Protein AF-A0A356CRW4-F1 (afdb_monomer_lite)

Foldseek 3Di:
DDPPPDDPDDPPPDPPLNVLLVQLLVADPVSLVVSLVVLQPDQDDPPSLVSNQVSNVVSCVVNVPDPPRHRRVNSVVSNVVNVVVVVVVVVVVVVVDDD

Secondary structure (DSSP, 8-state):
-----PPSS------HHHHHHHHHHH--HHHHHHHHHHHHHSPPPTT-HHHHHHHHHHHHHHTT--STT-S-HHHHHHHHHHHHHHHHHHHHHHHT---

pLDDT: mean 76.26, std 15.26, range [41.03, 91.75]

Structure (mmCIF, N/CA/C/O backbone):
data_AF-A0A356CRW4-F1
#
_entry.id   AF-A0A356CRW4-F1
#
loop_
_atom_site.group_PDB
_atom_site.id
_atom_site.type_symbol
_atom_site.label_atom_id
_atom_site.label_alt_id
_atom_site.label_comp_id
_atom_site.label_asym_id
_atom_site.label_entity_id
_atom_site.label_seq_id
_atom_site.pdbx_PDB_ins_code
_atom_site.Cartn_x
_atom_site.Cartn_y
_atom_site.Cartn_z
_atom_site.occupancy
_atom_site.B_iso_or_equiv
_atom_site.auth_seq_id
_atom_site.auth_comp_id
_atom_site.auth_asym_id
_atom_site.auth_atom_id
_atom_site.pdbx_PDB_model_num
ATOM 1 N N . MET A 1 1 ? 19.326 48.433 13.993 1.00 45.69 1 MET A N 1
ATOM 2 C CA . MET A 1 1 ? 18.193 48.306 13.054 1.00 45.69 1 MET A CA 1
ATOM 3 C C . MET A 1 1 ? 17.969 46.824 12.844 1.00 45.69 1 MET A C 1
ATOM 5 O O . MET A 1 1 ? 18.819 46.168 12.261 1.00 45.69 1 MET A O 1
ATOM 9 N N . THR A 1 2 ? 16.928 46.278 13.461 1.00 41.03 2 THR A N 1
ATOM 10 C CA . THR A 1 2 ? 16.654 44.838 13.470 1.00 41.03 2 THR A CA 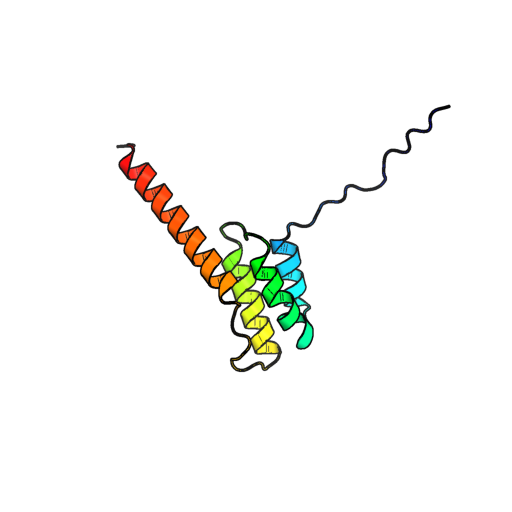1
ATOM 11 C C . THR A 1 2 ? 15.813 44.516 12.243 1.00 41.03 2 THR A C 1
ATOM 13 O O . THR A 1 2 ? 14.615 44.790 12.225 1.00 41.03 2 THR A O 1
ATOM 16 N N . GLU A 1 3 ? 16.436 43.992 11.189 1.00 46.66 3 GLU A N 1
ATOM 17 C CA . GLU A 1 3 ? 15.700 43.465 10.042 1.00 46.66 3 GLU A CA 1
ATOM 18 C C . GLU A 1 3 ? 15.049 42.135 10.433 1.00 46.66 3 GLU A C 1
ATOM 20 O O . GLU A 1 3 ? 15.668 41.071 10.422 1.00 46.66 3 GLU A O 1
ATOM 25 N N . ASN A 1 4 ? 13.768 42.212 10.787 1.00 47.91 4 ASN A N 1
ATOM 26 C CA . ASN A 1 4 ? 12.850 41.081 10.775 1.00 47.91 4 ASN A CA 1
ATOM 27 C C . ASN A 1 4 ? 12.698 40.589 9.326 1.00 47.91 4 ASN A C 1
ATOM 29 O O . ASN A 1 4 ? 11.828 41.051 8.588 1.00 47.91 4 ASN A O 1
ATOM 33 N N . LYS A 1 5 ? 13.538 39.640 8.904 1.00 47.12 5 LYS A N 1
ATOM 34 C CA . LYS A 1 5 ? 13.293 38.846 7.693 1.00 47.12 5 LYS A CA 1
ATOM 35 C C . LYS A 1 5 ? 12.282 37.752 8.028 1.00 47.12 5 LYS A C 1
ATOM 37 O O . LYS A 1 5 ? 12.647 36.613 8.303 1.00 47.12 5 LYS A O 1
ATOM 42 N N . GLY A 1 6 ? 11.002 38.125 8.041 1.00 42.44 6 GLY A N 1
ATOM 43 C CA . GLY A 1 6 ? 9.903 37.164 8.003 1.00 42.44 6 GLY A CA 1
ATOM 44 C C . GLY A 1 6 ? 10.078 36.251 6.788 1.00 42.44 6 GLY A C 1
ATOM 45 O O . GLY A 1 6 ? 10.228 36.730 5.665 1.00 42.44 6 GLY A O 1
ATOM 46 N N . ALA A 1 7 ? 10.148 34.946 7.041 1.00 50.09 7 ALA A N 1
ATOM 47 C CA . ALA A 1 7 ? 10.458 33.919 6.057 1.00 50.09 7 ALA A CA 1
ATOM 48 C C . ALA A 1 7 ? 9.496 33.956 4.848 1.00 50.09 7 ALA A C 1
ATOM 50 O O . ALA A 1 7 ? 8.277 33.998 5.041 1.00 50.09 7 ALA A O 1
ATOM 51 N N . PRO A 1 8 ? 10.003 33.909 3.602 1.00 45.56 8 PRO A N 1
ATOM 52 C CA . PRO A 1 8 ? 9.156 33.795 2.428 1.00 45.56 8 PRO A CA 1
ATOM 53 C C . PRO A 1 8 ? 8.657 32.352 2.285 1.00 45.56 8 PRO A C 1
ATOM 55 O O . PRO A 1 8 ? 9.444 31.422 2.136 1.00 45.56 8 PRO A O 1
ATOM 58 N N . GLY A 1 9 ? 7.335 32.188 2.271 1.00 41.78 9 GLY A N 1
ATOM 59 C CA . GLY A 1 9 ? 6.675 30.985 1.769 1.00 41.78 9 GLY A CA 1
ATOM 60 C C . GLY A 1 9 ? 6.276 29.988 2.851 1.00 41.78 9 GLY A C 1
ATOM 61 O O . GLY A 1 9 ? 7.090 29.233 3.367 1.00 41.78 9 GLY A O 1
ATOM 62 N N . MET A 1 10 ? 4.976 29.943 3.137 1.00 43.28 10 MET A N 1
ATOM 63 C CA . MET A 1 10 ? 4.326 28.831 3.824 1.00 43.28 10 MET A CA 1
ATOM 64 C C . MET A 1 10 ? 4.723 27.501 3.166 1.00 43.28 10 MET A C 1
ATOM 66 O O . MET A 1 10 ? 4.216 27.154 2.097 1.00 43.28 10 MET A O 1
ATOM 70 N N . THR A 1 11 ? 5.586 26.723 3.813 1.00 50.41 11 THR A N 1
ATOM 71 C CA . THR A 1 11 ? 5.749 25.297 3.528 1.00 50.41 11 THR A CA 1
ATOM 72 C C . THR A 1 11 ? 4.469 24.590 3.960 1.00 50.41 11 THR A C 1
ATOM 74 O O . THR A 1 11 ? 4.333 24.097 5.077 1.00 50.41 11 THR A O 1
ATOM 77 N N . THR A 1 12 ? 3.482 24.552 3.066 1.00 54.28 12 THR A N 1
ATOM 78 C CA . THR A 1 12 ? 2.365 23.611 3.164 1.00 54.28 12 THR A CA 1
ATOM 79 C C . THR A 1 12 ? 2.952 22.217 2.978 1.00 54.28 12 THR A C 1
ATOM 81 O O . THR A 1 12 ? 3.085 21.722 1.863 1.00 54.28 12 THR A O 1
ATOM 84 N N . SER A 1 13 ? 3.393 21.611 4.082 1.00 69.19 13 SER A N 1
ATOM 85 C CA . SER A 1 13 ? 3.860 20.229 4.101 1.00 69.19 13 SER A CA 1
ATOM 86 C C . SER A 1 13 ? 2.765 19.356 3.494 1.00 69.19 13 SER A C 1
ATOM 88 O O . SER A 1 13 ? 1.658 19.262 4.033 1.00 69.19 13 SER A O 1
ATOM 90 N N . VAL A 1 14 ? 3.031 18.790 2.314 1.00 72.06 14 VAL A N 1
ATOM 91 C CA . VAL A 1 14 ? 2.090 17.887 1.653 1.00 72.06 14 VAL A CA 1
ATOM 92 C C . VAL A 1 14 ? 1.898 16.692 2.587 1.00 72.06 14 VAL A C 1
ATOM 94 O O . VAL A 1 14 ? 2.891 16.064 2.957 1.00 72.06 14 VAL A O 1
ATOM 97 N N . PRO A 1 15 ? 0.655 16.349 2.976 1.00 85.44 15 PRO A N 1
ATOM 98 C CA . PRO A 1 15 ? 0.419 15.205 3.842 1.00 85.44 15 PRO A CA 1
ATOM 99 C C . PRO A 1 15 ? 1.078 13.949 3.274 1.00 85.44 15 PRO A C 1
ATOM 101 O O . PRO A 1 15 ? 0.923 13.656 2.087 1.00 85.44 15 PRO A O 1
ATOM 104 N N . TYR A 1 16 ? 1.775 13.195 4.125 1.00 86.88 16 TYR A N 1
ATOM 105 C CA . TYR A 1 16 ? 2.604 12.062 3.707 1.00 86.88 16 TYR A CA 1
ATOM 106 C C . TYR A 1 16 ? 1.870 11.077 2.779 1.00 86.88 16 TYR A C 1
ATOM 108 O O . TYR A 1 16 ? 2.382 10.709 1.728 1.00 86.88 16 TYR A O 1
ATOM 116 N N . HIS A 1 17 ? 0.621 10.726 3.101 1.00 85.62 17 HIS A N 1
ATOM 117 C CA . HIS A 1 17 ? -0.207 9.832 2.284 1.00 85.62 17 HIS A CA 1
ATOM 118 C C . HIS A 1 17 ? -0.486 10.381 0.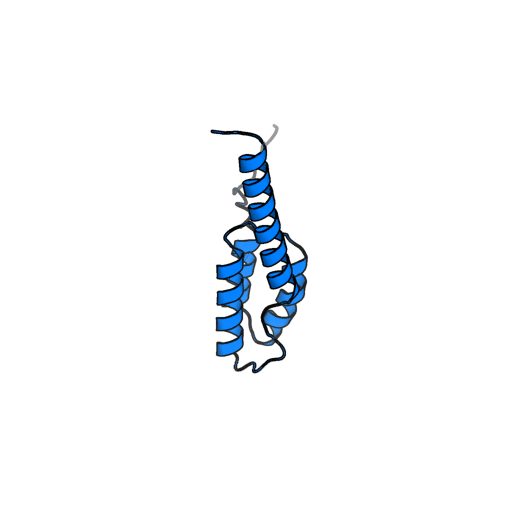868 1.00 85.62 17 HIS A C 1
ATOM 120 O O . HIS A 1 17 ? -0.563 9.610 -0.089 1.00 85.62 17 HIS A O 1
ATOM 126 N N . LYS A 1 18 ? -0.604 11.709 0.702 1.00 87.94 18 LYS A N 1
ATOM 127 C CA . LYS A 1 18 ? -0.756 12.354 -0.615 1.00 87.94 18 LYS A CA 1
ATOM 128 C C . LYS A 1 18 ? 0.556 12.349 -1.391 1.00 87.94 18 LYS A C 1
ATOM 130 O O . LYS A 1 18 ? 0.536 12.111 -2.597 1.00 87.94 18 LYS A O 1
ATOM 135 N N . TRP A 1 19 ? 1.674 12.587 -0.704 1.00 90.44 19 TRP A N 1
ATOM 136 C CA . TRP A 1 19 ? 3.003 12.476 -1.303 1.00 90.44 19 TRP A CA 1
ATOM 137 C C . TRP A 1 19 ? 3.266 11.045 -1.791 1.00 90.44 19 TRP A C 1
ATOM 139 O O . TRP A 1 19 ? 3.585 10.858 -2.962 1.00 90.44 19 TRP A O 1
ATOM 149 N N . LEU A 1 20 ? 3.008 10.037 -0.950 1.00 89.81 20 LEU A N 1
ATOM 150 C CA . LEU A 1 20 ? 3.171 8.620 -1.281 1.00 89.81 20 LEU A CA 1
ATOM 151 C C . LEU A 1 20 ? 2.317 8.221 -2.492 1.00 89.81 20 LEU A C 1
ATOM 153 O O . LEU A 1 20 ? 2.809 7.589 -3.424 1.00 89.81 20 LEU A O 1
ATOM 157 N N . LEU A 1 21 ? 1.052 8.652 -2.528 1.00 91.06 21 LEU A N 1
ATOM 158 C CA . LEU A 1 21 ? 0.169 8.429 -3.674 1.00 91.06 21 LEU A CA 1
ATOM 159 C C . LEU A 1 21 ? 0.736 9.029 -4.974 1.00 91.06 21 LEU A C 1
ATOM 161 O O . LEU A 1 21 ? 0.661 8.401 -6.033 1.00 91.06 21 LEU A O 1
ATOM 165 N N . GLY A 1 22 ? 1.295 10.239 -4.907 1.00 90.94 22 GLY A N 1
ATOM 166 C CA . GLY A 1 22 ? 1.963 10.888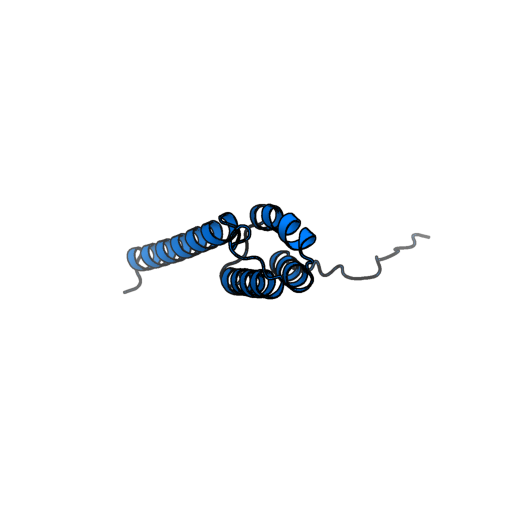 -6.037 1.00 90.94 22 GLY A CA 1
ATOM 167 C C . GLY A 1 22 ? 3.208 10.126 -6.491 1.00 90.94 22 GLY A C 1
ATOM 168 O O . GLY A 1 22 ? 3.353 9.846 -7.684 1.00 90.94 22 GLY A O 1
ATOM 169 N N . ALA A 1 23 ? 4.050 9.721 -5.538 1.00 90.75 23 ALA A N 1
ATOM 170 C CA . ALA A 1 23 ? 5.271 8.965 -5.788 1.00 90.75 23 ALA A CA 1
ATOM 171 C C . ALA A 1 23 ? 4.976 7.626 -6.479 1.00 90.75 23 ALA A C 1
ATOM 173 O O . ALA A 1 23 ? 5.573 7.330 -7.510 1.00 90.75 23 ALA A O 1
ATOM 174 N N . ILE A 1 24 ? 3.976 6.868 -6.013 1.00 91.44 24 ILE A N 1
ATOM 175 C CA . ILE A 1 24 ? 3.554 5.599 -6.637 1.00 91.44 24 ILE A CA 1
ATOM 176 C C . ILE A 1 24 ? 3.138 5.811 -8.097 1.00 91.44 24 ILE A C 1
ATOM 178 O O . ILE A 1 24 ? 3.533 5.055 -8.985 1.00 91.44 24 ILE A O 1
ATOM 182 N N . ARG A 1 25 ? 2.356 6.858 -8.385 1.00 91.31 25 ARG A N 1
ATOM 183 C CA . ARG A 1 25 ? 1.890 7.144 -9.755 1.00 91.31 25 ARG A CA 1
ATOM 184 C C . ARG A 1 25 ? 3.056 7.415 -10.708 1.00 91.31 25 ARG A C 1
ATOM 186 O O . ARG A 1 25 ? 3.013 6.979 -11.863 1.00 91.31 25 ARG A O 1
ATOM 193 N N . GLN A 1 26 ? 4.096 8.089 -10.226 1.00 91.75 26 GLN A N 1
ATOM 194 C CA . GLN A 1 26 ? 5.267 8.479 -11.013 1.00 91.75 26 GLN A CA 1
ATOM 195 C C . GLN A 1 26 ? 6.400 7.444 -10.995 1.00 91.75 26 GLN A C 1
ATOM 197 O O . GLN A 1 26 ? 7.253 7.490 -11.875 1.00 91.75 26 GLN A O 1
ATOM 202 N N . ALA A 1 27 ? 6.380 6.484 -10.067 1.00 90.00 27 ALA A N 1
ATOM 203 C CA . ALA A 1 27 ? 7.470 5.539 -9.839 1.00 90.00 27 ALA A CA 1
ATOM 204 C C . ALA A 1 27 ? 7.919 4.794 -11.110 1.00 90.00 27 ALA A C 1
ATOM 206 O O . ALA A 1 27 ? 7.119 4.459 -11.983 1.00 90.00 27 ALA A O 1
ATOM 207 N N . SER A 1 28 ? 9.209 4.506 -11.221 1.00 89.06 28 SER A N 1
ATOM 208 C CA . SER A 1 28 ? 9.720 3.547 -12.202 1.00 89.06 28 SER A CA 1
ATOM 209 C C . SER A 1 28 ? 9.597 2.118 -11.656 1.00 89.06 28 SER A C 1
ATOM 211 O O . SER A 1 28 ? 9.107 1.912 -10.544 1.00 89.06 28 SER A O 1
ATOM 213 N N . PHE A 1 29 ? 10.067 1.130 -12.422 1.00 85.69 29 PHE A N 1
ATOM 214 C CA . PHE A 1 29 ? 10.189 -0.246 -11.935 1.00 85.69 29 PHE A CA 1
ATOM 215 C C . PHE A 1 29 ? 11.000 -0.313 -10.632 1.00 85.69 29 PHE A C 1
ATOM 217 O O . PHE A 1 29 ? 10.543 -0.892 -9.657 1.00 85.69 29 PHE A O 1
ATOM 224 N N . VAL A 1 30 ? 12.164 0.341 -10.584 1.00 85.19 30 VAL A N 1
ATOM 225 C CA . VAL A 1 30 ? 13.013 0.376 -9.382 1.00 85.19 30 VAL A CA 1
ATOM 226 C C . VAL A 1 30 ? 12.367 1.215 -8.278 1.00 85.19 30 VAL A C 1
ATOM 228 O O . VAL A 1 30 ? 12.298 0.781 -7.132 1.00 85.19 30 VAL A O 1
ATOM 231 N N . GLY A 1 31 ? 11.805 2.376 -8.626 1.00 87.19 31 GLY A N 1
ATOM 232 C CA . GLY A 1 31 ? 11.243 3.293 -7.633 1.00 87.19 31 GLY A CA 1
ATOM 233 C C . GLY A 1 31 ? 10.078 2.699 -6.840 1.00 87.19 31 GLY A C 1
ATOM 234 O O . GLY A 1 31 ? 9.930 2.997 -5.661 1.00 87.19 31 GLY A O 1
ATOM 235 N N . ILE A 1 32 ? 9.259 1.821 -7.432 1.00 87.12 32 ILE A N 1
ATOM 236 C CA . ILE A 1 32 ? 8.148 1.221 -6.679 1.00 87.12 32 ILE A CA 1
ATOM 237 C C . ILE A 1 32 ? 8.626 0.218 -5.615 1.00 87.12 32 ILE A C 1
ATOM 239 O O . ILE A 1 32 ? 7.968 0.086 -4.585 1.00 87.12 32 ILE A O 1
ATOM 243 N N . HIS A 1 33 ? 9.794 -0.413 -5.797 1.00 85.00 33 HIS A N 1
ATOM 244 C CA . HIS A 1 33 ? 10.424 -1.222 -4.745 1.00 85.00 33 HIS A CA 1
ATOM 245 C C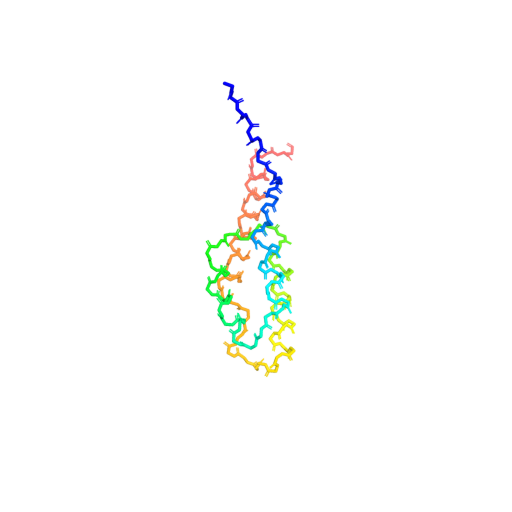 . HIS A 1 33 ? 10.877 -0.363 -3.563 1.00 85.00 33 HIS A C 1
ATOM 247 O O . HIS A 1 33 ? 10.667 -0.739 -2.411 1.00 85.00 33 HIS A O 1
ATOM 253 N N . GLU A 1 34 ? 11.466 0.799 -3.837 1.00 87.38 34 GLU A N 1
ATOM 254 C CA . GLU A 1 34 ? 11.968 1.713 -2.804 1.00 87.38 34 GLU A CA 1
ATOM 255 C C . GLU A 1 34 ? 10.835 2.334 -1.974 1.00 87.38 34 GLU A C 1
ATOM 257 O O . GLU A 1 34 ? 11.014 2.632 -0.795 1.00 87.38 34 GLU A O 1
ATOM 262 N N . LEU A 1 35 ? 9.636 2.465 -2.551 1.00 87.88 35 LEU A N 1
ATOM 263 C CA . LEU A 1 35 ? 8.453 2.977 -1.851 1.00 87.88 35 LEU A CA 1
ATOM 264 C C . LEU A 1 35 ? 7.809 1.952 -0.900 1.00 87.88 35 LEU A C 1
ATOM 266 O O . LEU A 1 35 ? 7.027 2.329 -0.025 1.00 87.88 35 LEU A O 1
ATOM 270 N N . ALA A 1 36 ? 8.104 0.657 -1.045 1.00 84.25 36 ALA A N 1
ATOM 271 C CA . ALA A 1 36 ? 7.493 -0.397 -0.233 1.00 84.25 36 ALA A CA 1
ATOM 272 C C . ALA A 1 36 ? 7.846 -0.308 1.266 1.00 84.25 36 ALA A C 1
ATOM 274 O O . ALA A 1 36 ? 6.934 -0.443 2.089 1.00 84.25 36 ALA A O 1
ATOM 275 N N . PRO A 1 37 ? 9.114 -0.072 1.671 1.00 83.38 37 PRO A N 1
ATOM 276 C CA . PRO A 1 37 ? 9.436 0.186 3.073 1.00 83.38 37 PRO A CA 1
ATOM 277 C C . PRO A 1 37 ? 8.826 1.497 3.581 1.00 83.38 37 PRO A C 1
ATOM 279 O O . PRO A 1 37 ? 8.367 1.533 4.716 1.00 83.38 37 PRO A O 1
ATOM 282 N N . MET A 1 38 ? 8.725 2.531 2.744 1.00 83.31 38 MET A N 1
ATOM 283 C CA . MET A 1 38 ? 8.155 3.826 3.137 1.00 83.31 38 MET A CA 1
ATOM 284 C C . MET A 1 38 ? 6.685 3.700 3.567 1.00 83.31 38 MET A C 1
ATOM 286 O O . MET A 1 38 ? 6.278 4.267 4.577 1.00 83.31 38 MET A O 1
ATOM 290 N N . ALA A 1 39 ? 5.905 2.840 2.904 1.00 79.62 39 ALA A N 1
ATOM 291 C CA . ALA A 1 39 ? 4.529 2.535 3.310 1.00 79.62 39 ALA A CA 1
ATOM 292 C C . ALA A 1 39 ? 4.397 1.959 4.743 1.00 79.62 39 ALA A C 1
ATOM 294 O O . ALA A 1 39 ? 3.289 1.905 5.270 1.00 79.62 39 ALA A O 1
ATOM 295 N N . LYS A 1 40 ? 5.497 1.530 5.383 1.00 77.69 40 LYS A N 1
ATOM 296 C CA . LYS A 1 40 ? 5.529 1.061 6.782 1.00 77.69 40 LYS A CA 1
ATOM 297 C C . LYS A 1 40 ? 5.765 2.178 7.793 1.00 77.69 40 LYS A C 1
ATOM 299 O O . LYS A 1 40 ? 5.347 2.035 8.937 1.00 77.69 40 LYS A O 1
ATOM 304 N N . GLU A 1 41 ? 6.471 3.235 7.402 1.00 76.19 41 GLU A N 1
ATOM 305 C CA . GLU A 1 41 ? 7.034 4.214 8.342 1.00 76.19 41 GLU A CA 1
ATOM 306 C C . GLU A 1 41 ? 5.977 5.133 8.947 1.00 76.19 41 GLU A C 1
ATOM 308 O O . GLU A 1 41 ? 6.107 5.573 10.088 1.00 76.19 41 GLU A O 1
ATOM 313 N N . VAL A 1 42 ? 4.915 5.416 8.194 1.00 77.62 42 VAL A N 1
ATOM 314 C CA . VAL A 1 42 ? 3.894 6.381 8.596 1.00 77.62 42 VAL A CA 1
ATOM 315 C C . VAL A 1 42 ? 2.521 5.735 8.558 1.00 77.62 42 VAL A C 1
ATOM 317 O O . VAL A 1 42 ? 2.141 5.099 7.577 1.00 77.62 42 VAL A O 1
ATOM 320 N N . ARG A 1 43 ? 1.749 5.946 9.627 1.00 80.94 43 ARG A N 1
ATOM 321 C CA . ARG A 1 43 ? 0.350 5.526 9.699 1.00 80.94 43 ARG A CA 1
ATOM 322 C C . ARG A 1 43 ? -0.480 6.335 8.704 1.00 80.94 43 ARG A C 1
ATOM 324 O O . ARG A 1 43 ? -0.587 7.559 8.818 1.00 80.94 43 ARG A O 1
ATOM 331 N N . ILE A 1 44 ? -1.084 5.656 7.737 1.00 84.12 44 ILE A N 1
ATOM 332 C CA . ILE A 1 44 ? -1.973 6.294 6.766 1.00 84.12 44 ILE A CA 1
ATOM 333 C C . ILE A 1 44 ? -3.334 6.568 7.433 1.00 84.12 44 ILE A C 1
ATOM 335 O O . ILE A 1 44 ? -3.851 5.713 8.155 1.00 84.12 44 ILE A O 1
ATOM 339 N N . PRO A 1 45 ? -3.935 7.759 7.242 1.00 82.06 45 PRO A N 1
ATOM 340 C CA . PRO A 1 45 ? -5.236 8.054 7.830 1.00 82.06 45 PRO A CA 1
ATOM 341 C C . PRO A 1 45 ? -6.357 7.182 7.250 1.00 82.06 45 PRO A C 1
ATOM 343 O O . PRO A 1 45 ? -6.300 6.720 6.105 1.00 82.06 45 PRO A O 1
ATOM 346 N N . VAL A 1 46 ? -7.420 7.008 8.038 1.00 78.62 46 VAL A N 1
ATOM 347 C CA . VAL A 1 46 ? -8.637 6.297 7.620 1.00 78.62 46 VAL A CA 1
ATOM 348 C C . VAL A 1 46 ? -9.188 6.907 6.326 1.00 78.62 46 VAL A C 1
ATOM 350 O O . VAL A 1 46 ? -9.197 8.126 6.165 1.00 78.62 46 VAL A O 1
ATOM 353 N N . GLY A 1 47 ? -9.617 6.059 5.388 1.00 81.19 47 GLY A N 1
ATOM 354 C CA . GLY A 1 47 ? -10.176 6.485 4.099 1.00 81.19 47 GLY A CA 1
ATOM 355 C C . GLY A 1 47 ? -9.159 6.743 2.978 1.00 81.19 47 GLY A C 1
ATOM 356 O O . GLY A 1 47 ? -9.570 6.950 1.840 1.00 81.19 47 GLY A O 1
ATOM 357 N N . PHE A 1 48 ? -7.846 6.688 3.245 1.00 86.19 48 PHE A N 1
ATOM 358 C CA . PHE A 1 48 ? -6.810 6.896 2.213 1.00 86.19 48 PHE A CA 1
ATOM 359 C C . PHE A 1 48 ? -6.098 5.614 1.760 1.00 86.19 48 PHE A C 1
ATOM 361 O O . PHE A 1 48 ? -5.432 5.626 0.723 1.00 86.19 48 PHE A O 1
ATOM 368 N N . HIS A 1 49 ? -6.255 4.509 2.495 1.00 87.06 49 HIS A N 1
ATOM 369 C CA . HIS A 1 49 ? -5.619 3.227 2.180 1.00 87.06 49 HIS A CA 1
ATOM 370 C C . HIS A 1 49 ? -6.031 2.709 0.799 1.00 87.06 49 HIS A C 1
ATOM 372 O O . HIS A 1 49 ? -5.163 2.401 -0.014 1.00 87.06 49 HIS A O 1
ATOM 378 N N . ASP A 1 50 ? -7.330 2.688 0.493 1.00 87.69 50 ASP A N 1
ATOM 379 C CA . ASP A 1 50 ? -7.836 2.142 -0.772 1.00 87.69 50 ASP A CA 1
ATOM 380 C C . ASP A 1 50 ? -7.277 2.866 -1.995 1.00 87.69 50 ASP A C 1
ATOM 382 O O . ASP A 1 50 ? -6.839 2.221 -2.945 1.00 87.69 50 ASP A O 1
ATOM 386 N N . GLY A 1 51 ? -7.191 4.198 -1.947 1.00 89.94 51 GLY A N 1
ATOM 387 C CA . GLY A 1 51 ? -6.626 4.983 -3.045 1.00 89.94 51 GLY A CA 1
ATOM 388 C C . GLY A 1 51 ? -5.140 4.698 -3.286 1.00 89.94 51 GLY A C 1
ATOM 389 O O . GLY A 1 51 ? -4.693 4.667 -4.435 1.00 89.94 51 GLY A O 1
ATOM 390 N N . ILE A 1 52 ? -4.369 4.462 -2.220 1.00 90.06 52 ILE A N 1
ATOM 391 C CA . ILE A 1 52 ? -2.942 4.111 -2.307 1.00 90.06 52 ILE A CA 1
ATOM 392 C C . ILE A 1 52 ? -2.780 2.678 -2.824 1.00 90.06 52 ILE A C 1
ATOM 394 O O . ILE A 1 52 ? -1.996 2.447 -3.744 1.00 90.06 52 ILE A O 1
ATOM 398 N N . ILE A 1 53 ? -3.559 1.734 -2.290 1.00 90.12 53 ILE A N 1
ATOM 399 C CA . ILE A 1 53 ? -3.587 0.324 -2.707 1.00 90.12 53 ILE A CA 1
ATOM 400 C C . ILE A 1 53 ? -3.941 0.215 -4.193 1.00 90.12 53 ILE A C 1
ATOM 402 O O . ILE A 1 53 ? -3.270 -0.491 -4.949 1.00 90.12 53 ILE A O 1
ATOM 406 N N . GLU A 1 54 ? -4.969 0.928 -4.641 1.00 91.75 54 GLU A N 1
ATOM 407 C CA . GLU A 1 54 ? -5.397 0.913 -6.034 1.00 91.75 54 GLU A CA 1
ATOM 408 C C . GLU A 1 54 ? -4.338 1.524 -6.959 1.00 91.75 54 GLU A C 1
ATOM 410 O O . GLU A 1 54 ? -4.015 0.946 -8.001 1.00 91.75 54 GLU A O 1
ATOM 415 N N . ALA A 1 55 ? -3.754 2.665 -6.576 1.00 90.88 55 ALA A N 1
ATOM 416 C CA . ALA A 1 55 ? -2.671 3.281 -7.338 1.00 90.88 55 ALA A CA 1
ATOM 417 C C . ALA A 1 55 ? -1.470 2.337 -7.471 1.00 90.88 55 ALA A C 1
ATOM 419 O O . ALA A 1 55 ? -0.898 2.237 -8.558 1.00 90.88 55 ALA A O 1
ATOM 420 N N . TRP A 1 56 ? -1.139 1.605 -6.406 1.00 91.31 56 TRP A N 1
ATOM 421 C CA . TRP A 1 56 ? -0.078 0.604 -6.403 1.00 91.31 56 TRP A CA 1
ATOM 422 C C . TRP A 1 56 ? -0.371 -0.528 -7.385 1.00 91.31 56 TRP A C 1
ATOM 424 O O . TRP A 1 56 ? 0.424 -0.782 -8.287 1.00 91.31 56 TRP A O 1
ATOM 434 N N . ARG A 1 57 ? -1.548 -1.159 -7.276 1.00 89.56 57 ARG A N 1
ATOM 435 C CA . ARG A 1 57 ? -1.974 -2.252 -8.170 1.00 89.56 57 ARG A CA 1
ATOM 436 C C . ARG A 1 57 ? -1.950 -1.826 -9.633 1.00 89.56 57 ARG A C 1
ATOM 438 O O . ARG A 1 57 ? -1.388 -2.526 -10.472 1.00 89.56 57 ARG A O 1
ATOM 445 N N . ARG A 1 58 ? -2.506 -0.647 -9.940 1.00 90.44 58 ARG A N 1
ATOM 446 C CA . ARG A 1 58 ? -2.485 -0.078 -11.297 1.00 90.44 58 ARG A CA 1
ATOM 447 C C . ARG A 1 58 ? -1.057 0.134 -11.785 1.00 90.44 58 ARG A C 1
ATOM 449 O O . ARG A 1 58 ? -0.778 -0.109 -12.956 1.00 90.44 58 ARG A O 1
ATOM 456 N N . LYS A 1 59 ? -0.157 0.601 -10.918 1.00 90.94 59 LYS A N 1
ATOM 457 C CA . LYS A 1 59 ? 1.228 0.867 -11.296 1.00 90.94 59 LYS A CA 1
ATOM 458 C C . LYS A 1 59 ? 2.003 -0.418 -11.578 1.00 90.94 59 LYS A C 1
ATOM 460 O O . LYS A 1 59 ? 2.608 -0.516 -12.638 1.00 90.94 59 LYS A O 1
ATOM 465 N N . VAL A 1 60 ? 1.916 -1.400 -10.689 1.00 89.06 60 VAL A N 1
ATOM 466 C CA . VAL A 1 60 ? 2.527 -2.733 -10.834 1.00 89.06 60 VAL A CA 1
ATOM 467 C C . VAL A 1 60 ? 2.030 -3.416 -12.110 1.00 89.06 60 VAL A C 1
ATOM 469 O O . VAL A 1 60 ? 2.836 -3.859 -12.926 1.00 89.06 60 VAL A O 1
ATOM 472 N N . SER A 1 61 ? 0.716 -3.379 -12.357 1.00 88.44 61 SER A N 1
ATOM 473 C CA . SER A 1 61 ? 0.115 -3.896 -13.592 1.00 88.44 61 SER A CA 1
ATOM 474 C C . SER A 1 61 ? 0.652 -3.189 -14.844 1.00 88.44 61 SER A C 1
ATOM 476 O O . SER A 1 61 ? 1.049 -3.857 -15.797 1.00 88.44 61 SER A O 1
ATOM 478 N N . ARG A 1 62 ? 0.749 -1.849 -14.839 1.00 88.94 62 ARG A N 1
ATOM 479 C CA . ARG A 1 62 ? 1.334 -1.079 -15.958 1.00 88.94 62 ARG A CA 1
ATOM 480 C C . ARG A 1 62 ? 2.805 -1.399 -16.207 1.00 88.94 62 ARG A C 1
ATOM 482 O O . ARG A 1 62 ? 3.251 -1.299 -17.342 1.00 88.94 62 ARG A O 1
ATOM 489 N N . LEU A 1 63 ? 3.550 -1.739 -15.161 1.00 88.50 63 LEU A N 1
ATOM 490 C CA . LEU A 1 63 ? 4.961 -2.110 -15.250 1.00 88.50 63 LEU A CA 1
ATOM 491 C C . LEU A 1 63 ? 5.163 -3.578 -15.669 1.00 88.50 63 LEU A C 1
ATOM 493 O O . LEU A 1 63 ? 6.304 -4.009 -15.796 1.00 88.50 63 LEU A O 1
ATOM 497 N N . GLY A 1 64 ? 4.087 -4.347 -15.887 1.00 85.62 64 GLY A N 1
ATOM 498 C CA . GLY A 1 64 ? 4.167 -5.758 -16.279 1.00 85.62 64 GLY A CA 1
ATOM 499 C C . GLY A 1 64 ? 4.717 -6.675 -15.182 1.00 85.62 64 GLY A C 1
ATOM 500 O O . GLY A 1 64 ? 5.151 -7.788 -15.471 1.00 85.62 64 GLY A O 1
ATOM 501 N N . MET A 1 65 ? 4.714 -6.214 -13.930 1.00 79.81 65 MET A N 1
ATOM 502 C CA . MET A 1 65 ? 5.176 -6.970 -12.769 1.00 79.81 65 MET A CA 1
ATOM 503 C C . MET A 1 65 ? 4.121 -8.017 -12.409 1.00 79.81 65 MET A C 1
ATOM 505 O O . MET A 1 65 ? 2.980 -7.654 -12.120 1.00 79.81 65 MET A O 1
ATOM 509 N N . LYS A 1 66 ? 4.477 -9.306 -12.479 1.00 64.25 66 LYS A N 1
ATOM 510 C CA . LYS A 1 66 ? 3.476 -10.376 -12.402 1.00 64.25 66 LYS A CA 1
ATOM 511 C C . LYS A 1 66 ? 3.045 -10.761 -10.988 1.00 64.25 66 LYS A C 1
ATOM 513 O O . LYS A 1 66 ? 1.848 -10.907 -10.834 1.00 64.25 66 LYS A O 1
ATOM 518 N N . ASP A 1 67 ? 3.912 -10.819 -9.971 1.00 59.09 67 ASP A N 1
ATOM 519 C CA . ASP A 1 67 ? 3.460 -11.225 -8.618 1.00 59.09 67 ASP A CA 1
ATOM 520 C C . ASP A 1 67 ? 4.360 -10.775 -7.445 1.00 59.09 67 ASP A C 1
ATOM 522 O O . ASP A 1 67 ? 3.847 -10.435 -6.378 1.00 59.09 67 ASP A O 1
ATOM 526 N N . ASP A 1 68 ? 5.681 -10.656 -7.633 1.00 54.59 68 ASP A N 1
ATOM 527 C CA . ASP A 1 68 ? 6.631 -10.350 -6.538 1.00 54.59 68 ASP A CA 1
ATOM 528 C C . ASP A 1 68 ? 6.498 -8.941 -5.921 1.00 54.59 68 ASP A C 1
ATOM 530 O O . ASP A 1 68 ? 7.153 -8.617 -4.930 1.00 54.59 68 ASP A O 1
ATOM 534 N N . LEU A 1 69 ? 5.642 -8.090 -6.495 1.00 62.06 69 LEU A N 1
ATOM 535 C CA . LEU A 1 69 ? 5.412 -6.702 -6.071 1.00 62.06 69 LEU A CA 1
ATOM 536 C C . LEU A 1 69 ? 3.938 -6.392 -5.868 1.00 62.06 69 LEU A C 1
ATOM 538 O O . LEU A 1 69 ? 3.481 -5.263 -6.079 1.00 62.06 69 LEU A O 1
ATOM 542 N N . SER A 1 70 ? 3.188 -7.408 -5.446 1.00 70.81 70 SER A N 1
ATOM 543 C CA . SER A 1 70 ? 1.880 -7.207 -4.840 1.00 70.81 70 SER A CA 1
ATOM 544 C C . SER A 1 70 ? 1.928 -6.094 -3.782 1.00 70.81 70 SER A C 1
ATOM 546 O O . SER A 1 70 ? 2.976 -5.725 -3.247 1.00 70.81 70 SER A O 1
ATOM 548 N N . VAL A 1 71 ? 0.768 -5.489 -3.543 1.00 81.06 71 VAL A N 1
ATOM 549 C CA . VAL A 1 71 ? 0.602 -4.399 -2.575 1.00 81.06 71 VAL A CA 1
ATOM 550 C C . VAL A 1 71 ? 1.348 -4.734 -1.275 1.00 81.06 71 VAL A C 1
ATOM 552 O O . VAL A 1 71 ? 1.129 -5.826 -0.747 1.00 81.06 71 VAL A O 1
ATOM 555 N 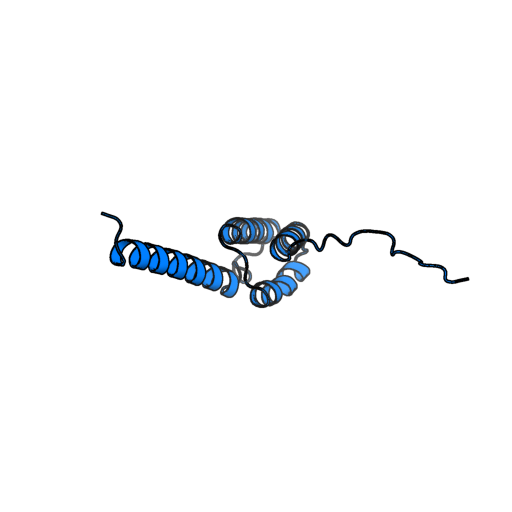N . PRO A 1 72 ? 2.193 -3.833 -0.735 1.00 85.81 72 PRO A N 1
ATOM 556 C CA . PRO A 1 72 ? 2.992 -4.135 0.443 1.00 85.81 72 PRO A CA 1
ATOM 557 C C . PRO A 1 72 ? 2.124 -4.663 1.587 1.00 85.81 72 PRO A C 1
ATOM 559 O O . PRO A 1 72 ? 1.155 -4.015 1.981 1.00 85.81 72 PRO A O 1
ATOM 562 N N . ALA A 1 73 ? 2.496 -5.812 2.162 1.00 85.44 73 ALA A N 1
ATOM 563 C CA . ALA A 1 73 ? 1.721 -6.458 3.228 1.00 85.44 73 ALA A CA 1
ATOM 564 C C . ALA A 1 73 ? 1.462 -5.531 4.427 1.00 85.44 73 ALA A C 1
ATOM 566 O O . ALA A 1 73 ? 0.421 -5.610 5.068 1.00 85.44 73 ALA A O 1
ATOM 567 N N . ALA A 1 74 ? 2.381 -4.606 4.703 1.00 83.06 74 ALA A N 1
ATOM 568 C CA . ALA A 1 74 ? 2.196 -3.616 5.753 1.00 83.06 74 ALA A CA 1
ATOM 569 C C . ALA A 1 74 ? 1.091 -2.599 5.455 1.00 83.06 74 ALA A C 1
ATOM 571 O O . ALA A 1 74 ? 0.389 -2.201 6.376 1.00 83.06 74 ALA A O 1
ATOM 572 N N . LEU A 1 75 ? 0.906 -2.213 4.190 1.00 84.62 75 LEU A N 1
ATOM 573 C CA . LEU A 1 75 ? -0.174 -1.314 3.789 1.00 84.62 75 LEU A CA 1
ATOM 574 C C . LEU A 1 75 ? -1.540 -1.995 3.961 1.00 84.62 75 LEU A C 1
ATOM 576 O O . LEU A 1 75 ? -2.493 -1.362 4.406 1.00 84.62 75 LEU A O 1
ATOM 580 N N . LEU A 1 76 ? -1.614 -3.294 3.649 1.00 87.25 76 LEU A N 1
ATOM 581 C CA . LEU A 1 76 ? -2.802 -4.115 3.898 1.00 87.25 76 LEU A CA 1
ATOM 582 C C . LEU A 1 76 ? -3.062 -4.266 5.402 1.00 87.25 76 LEU A C 1
ATOM 584 O O . LEU A 1 76 ? -4.159 -3.978 5.861 1.00 87.25 76 LEU A O 1
ATOM 588 N N . LYS A 1 77 ? -2.030 -4.601 6.184 1.00 86.19 77 LYS A N 1
ATOM 589 C CA . LYS A 1 77 ? -2.140 -4.742 7.641 1.00 86.19 77 LYS A CA 1
ATOM 590 C C . LYS A 1 77 ? -2.595 -3.448 8.320 1.00 86.19 77 LYS A C 1
ATOM 592 O O . LYS A 1 77 ? -3.465 -3.494 9.179 1.00 86.19 77 LYS A O 1
ATOM 597 N N . GLN A 1 78 ? -2.041 -2.300 7.923 1.00 84.88 78 GLN A N 1
ATOM 598 C CA . GLN A 1 78 ? -2.463 -0.997 8.448 1.00 84.88 78 GLN A CA 1
ATOM 599 C C . GLN A 1 78 ? -3.938 -0.714 8.145 1.00 84.88 78 GLN A C 1
ATOM 601 O O . GLN A 1 78 ? -4.646 -0.200 9.010 1.00 84.88 78 GLN A O 1
ATOM 606 N N . LYS A 1 79 ? -4.413 -1.075 6.944 1.00 84.94 79 LYS A N 1
ATOM 607 C CA . LYS A 1 79 ? -5.831 -0.962 6.592 1.00 84.94 79 LYS A CA 1
ATOM 608 C C . LYS A 1 79 ? -6.692 -1.826 7.520 1.00 84.94 79 LYS A C 1
ATOM 610 O O . LYS A 1 79 ? -7.632 -1.302 8.112 1.00 84.94 79 LYS A O 1
ATOM 615 N N . ASP A 1 80 ? -6.338 -3.098 7.684 1.00 85.69 80 ASP A N 1
ATOM 616 C CA . ASP A 1 80 ? -7.093 -4.043 8.516 1.00 85.69 80 ASP A CA 1
ATOM 617 C C . ASP A 1 80 ? -7.133 -3.602 9.991 1.00 85.69 80 ASP A C 1
ATOM 619 O O . ASP A 1 80 ? -8.177 -3.666 10.637 1.00 85.69 80 ASP A O 1
ATOM 623 N N . GLU A 1 81 ? -6.016 -3.100 10.528 1.00 85.81 81 GLU A N 1
ATOM 624 C CA . GLU A 1 81 ? -5.930 -2.578 11.900 1.00 85.81 81 GLU A CA 1
ATOM 625 C C . GLU A 1 81 ? -6.827 -1.351 12.101 1.00 85.81 81 GLU A C 1
ATOM 627 O O . GLU A 1 81 ? -7.561 -1.269 13.086 1.00 85.81 81 GLU A O 1
ATOM 632 N N . VAL A 1 82 ? -6.816 -0.419 11.147 1.00 81.25 82 VAL A N 1
ATOM 633 C CA . VAL A 1 82 ? -7.658 0.782 11.178 1.00 81.25 82 VAL A CA 1
ATOM 634 C C . VAL A 1 82 ? -9.146 0.434 11.084 1.00 81.25 82 VAL A C 1
ATOM 636 O O . VAL A 1 82 ? -9.957 1.008 11.813 1.00 81.25 82 VAL A O 1
ATOM 639 N N . GLU A 1 83 ? -9.523 -0.504 10.214 1.00 80.94 83 GLU A N 1
ATOM 640 C CA . GLU A 1 83 ? -10.911 -0.965 10.098 1.00 80.94 83 GLU A CA 1
ATOM 641 C C . GLU A 1 83 ? -11.368 -1.707 11.361 1.00 80.94 83 GLU A C 1
ATOM 643 O O . GLU A 1 83 ? -12.477 -1.472 11.849 1.00 80.94 83 GLU A O 1
ATOM 648 N N . ALA A 1 84 ? -10.504 -2.537 11.950 1.00 80.25 84 ALA A N 1
ATOM 649 C CA . ALA A 1 84 ? -10.791 -3.231 13.201 1.00 80.25 84 ALA A CA 1
ATOM 650 C C . ALA A 1 84 ? -10.952 -2.264 14.387 1.00 80.25 84 ALA A C 1
ATOM 652 O O . ALA A 1 84 ? -11.827 -2.468 15.232 1.00 80.25 84 ALA A O 1
ATOM 653 N N . GLU A 1 85 ? -10.146 -1.200 14.465 1.00 75.81 85 GLU A N 1
ATOM 654 C CA . GLU A 1 85 ? -10.302 -0.144 15.474 1.00 75.81 85 GLU A CA 1
ATOM 655 C C . GLU A 1 85 ? -11.624 0.616 15.298 1.00 75.81 85 GLU A C 1
ATOM 657 O O . GLU A 1 85 ? -12.362 0.783 16.270 1.00 75.81 85 GLU A O 1
ATOM 662 N N . ALA A 1 86 ? -11.990 0.983 14.066 1.00 70.75 86 ALA A N 1
ATOM 663 C CA . ALA A 1 86 ? -13.258 1.660 13.783 1.00 70.75 86 ALA A CA 1
ATOM 664 C C . ALA A 1 86 ? -14.486 0.797 14.149 1.00 70.75 86 ALA A C 1
ATOM 666 O O . ALA A 1 86 ? -15.489 1.295 14.678 1.00 70.75 86 ALA A O 1
ATOM 667 N N . GLN A 1 87 ? -14.412 -0.517 13.923 1.00 71.88 87 GLN A N 1
ATOM 668 C CA . GLN A 1 87 ? -15.457 -1.463 14.330 1.00 71.88 87 GLN A CA 1
ATOM 669 C C . GLN A 1 87 ? -15.531 -1.633 15.855 1.00 71.88 87 GLN A C 1
ATOM 671 O O . GLN A 1 87 ? -16.622 -1.685 16.424 1.00 71.88 87 GLN A O 1
ATOM 676 N N . LYS A 1 88 ? -14.389 -1.658 16.553 1.00 72.06 88 LYS A N 1
ATOM 677 C CA . LYS A 1 88 ? -14.361 -1.720 18.024 1.00 72.06 88 LYS A CA 1
ATOM 678 C C . LYS A 1 88 ? -14.903 -0.446 18.667 1.00 72.06 88 LYS A C 1
ATOM 680 O O . LYS A 1 88 ? -15.656 -0.535 19.633 1.00 72.06 88 LYS A O 1
ATOM 685 N N . GLU A 1 89 ? -14.567 0.727 18.137 1.00 65.75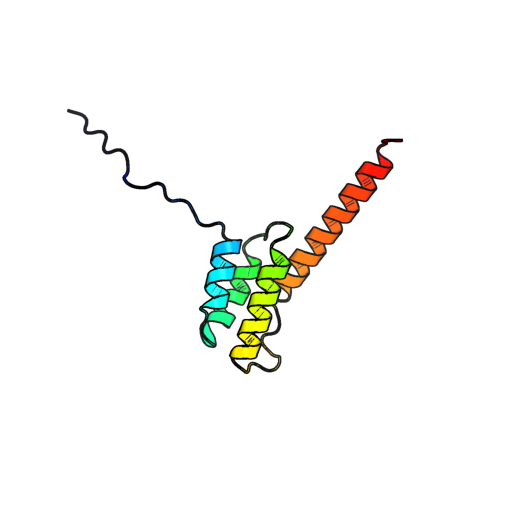 89 GLU A N 1
ATOM 686 C CA . GLU A 1 89 ? -15.076 2.003 18.651 1.00 65.75 89 GLU A CA 1
ATOM 687 C C . GLU A 1 89 ? -16.582 2.166 18.429 1.00 65.75 89 GLU A C 1
ATOM 689 O O . GLU A 1 89 ? -17.282 2.670 19.309 1.00 65.75 89 GLU A O 1
ATOM 694 N N . SER A 1 90 ? -17.105 1.715 17.287 1.00 61.81 90 SER A N 1
ATOM 695 C CA . SER A 1 90 ? -18.551 1.716 17.036 1.00 61.81 90 SER A CA 1
ATOM 696 C C . SER A 1 90 ? -19.287 0.734 17.952 1.00 61.81 90 SER A C 1
ATOM 698 O O . SER A 1 90 ? -20.279 1.123 18.567 1.00 61.81 90 SER A O 1
ATOM 700 N N . ALA A 1 91 ? -18.764 -0.479 18.157 1.00 61.50 91 ALA A N 1
ATOM 701 C CA . ALA A 1 91 ? -19.322 -1.439 19.113 1.00 61.50 91 ALA A CA 1
ATOM 702 C C . ALA A 1 91 ? -19.281 -0.920 20.564 1.00 61.50 91 ALA A C 1
ATOM 704 O O . ALA A 1 91 ? -20.256 -1.058 21.301 1.00 61.50 91 ALA A O 1
ATOM 705 N N . ALA A 1 92 ? -18.192 -0.260 20.968 1.00 61.38 92 ALA A N 1
ATOM 706 C CA . ALA A 1 92 ? -18.066 0.344 22.292 1.00 61.38 92 ALA A CA 1
ATOM 707 C C . ALA A 1 92 ? -19.021 1.533 22.490 1.00 61.38 92 ALA A C 1
ATOM 709 O O . ALA A 1 92 ? -19.576 1.686 23.576 1.00 61.38 92 ALA A O 1
ATOM 710 N N . LYS A 1 93 ? -19.259 2.358 21.459 1.00 58.97 93 LYS A N 1
ATOM 711 C CA . LYS A 1 93 ? -20.259 3.443 21.507 1.00 58.97 93 LYS A CA 1
ATOM 712 C C . LYS A 1 93 ? -21.685 2.909 21.618 1.00 58.97 93 LYS A C 1
ATOM 714 O O . LYS A 1 93 ? -22.455 3.445 22.406 1.00 58.97 93 LYS A O 1
ATOM 719 N N . VAL A 1 94 ? -22.012 1.833 20.899 1.00 60.94 94 VAL A N 1
ATOM 720 C CA . VAL A 1 94 ? -23.311 1.150 21.022 1.00 60.94 94 VAL A CA 1
ATOM 721 C C . VAL A 1 94 ? -23.479 0.550 22.424 1.00 60.94 94 VAL A C 1
ATOM 723 O O . VAL A 1 94 ? -24.532 0.709 23.033 1.00 60.94 94 VAL A O 1
ATOM 726 N N . ALA A 1 95 ? -22.430 -0.058 22.988 1.00 60.00 95 ALA A N 1
ATOM 727 C CA . ALA A 1 95 ? -22.463 -0.641 24.332 1.00 60.00 95 ALA A CA 1
ATOM 728 C C . ALA A 1 95 ? -22.503 0.398 25.474 1.00 60.00 95 ALA A C 1
ATOM 730 O O . ALA A 1 95 ? -22.971 0.082 26.565 1.00 60.00 95 ALA A O 1
ATOM 731 N N . LYS A 1 96 ? -22.020 1.630 25.247 1.00 58.06 96 LYS A N 1
ATOM 732 C CA . LYS A 1 96 ? -21.960 2.701 26.262 1.00 58.06 96 LYS A CA 1
ATOM 733 C C . LYS A 1 96 ? -23.234 3.562 26.349 1.00 58.06 96 LYS A C 1
ATOM 735 O O . LYS A 1 96 ? -23.313 4.406 27.235 1.00 58.06 96 LYS A O 1
ATOM 740 N N . GLY A 1 97 ? -24.236 3.302 25.504 1.00 63.25 97 GLY A N 1
ATOM 741 C CA . GLY A 1 97 ? -25.599 3.820 25.654 1.00 63.25 97 GLY A CA 1
ATOM 742 C C . GLY A 1 97 ? -25.914 5.073 24.833 1.00 63.25 97 GLY A C 1
ATOM 743 O O . GLY A 1 97 ? -25.521 6.176 25.199 1.00 63.25 97 GLY A O 1
ATOM 744 N N . MET A 1 98 ? -26.698 4.884 23.768 1.00 49.97 98 MET A N 1
ATOM 745 C CA . MET A 1 98 ? -27.671 5.846 23.229 1.00 49.97 98 MET A CA 1
ATOM 746 C C . MET A 1 98 ? -28.845 5.040 22.629 1.00 49.97 98 MET A C 1
ATOM 748 O O . MET A 1 98 ? -28.942 4.886 21.414 1.00 49.97 98 MET A O 1
ATOM 752 N N . PHE A 1 99 ? -29.680 4.471 23.501 1.00 49.28 99 PHE A N 1
ATOM 753 C CA . PHE A 1 99 ? -31.110 4.227 23.272 1.00 49.28 99 PHE A CA 1
ATOM 754 C C . PHE A 1 99 ? -31.860 4.978 24.369 1.00 49.28 99 PHE A C 1
ATOM 756 O O . PHE A 1 99 ? -31.328 4.993 25.505 1.00 49.28 99 PHE A O 1
#

Radius of gyration: 19.33 Å; chains: 1; bounding box: 49×60×42 Å

Sequence (99 aa):
MTENKGAPGMTTSVPYHKWLLGAIRQASFVGIHELAPMAKEVRIPVGFHDGIIEAWRRKVSRLGMKDDLSVPAALLKQKDEVEAEAQKESAAKVAKGMF